Protein AF-A0A955YG96-F1 (afdb_monomer)

Nearest PDB structures (foldseek):
  4jdo-assembly2_E  TM=5.314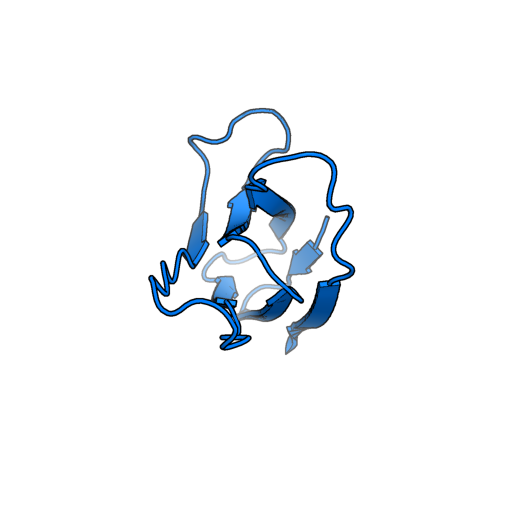E-01  e=1.102E-01  Chlamydia trachomatis
  4jdm-assembly1_A  TM=5.869E-01  e=2.200E-01  Chlamydia trachomatis D-LC
  4jdn-assembly1_C  TM=5.293E-01  e=3.026E-01  Chlamydia trachomatis D-LC
  4jdo-assembly1_A  TM=5.904E-01  e=4.390E-01  Chlamydia trachomatis
  6zt0-assembly1_A  TM=4.128E-01  e=3.489E+00  Drosophila melanogaster

pLDDT: mean 82.98, std 13.63, range [47.88, 98.25]

Secondary structure (DSSP, 8-state):
-EEE-TT-EEEEEEEESSSEEEEEEESSTT-GGGEEEEE-----STT--PEEEEEEE--SSS-EEEEEEEEEE-SSS----EEEEEEE-

Mean predicted aligned error: 5.94 Å

Structure (mmCIF, N/CA/C/O backbone):
data_AF-A0A955YG96-F1
#
_entry.id   AF-A0A955YG96-F1
#
loop_
_atom_site.group_PDB
_atom_site.id
_atom_site.type_symbol
_atom_site.label_atom_id
_atom_site.label_alt_id
_atom_site.label_comp_id
_atom_site.label_asym_id
_atom_site.label_entity_id
_atom_site.label_seq_id
_atom_site.pdbx_PDB_ins_code
_atom_site.Cartn_x
_atom_site.Cartn_y
_atom_site.Cartn_z
_atom_site.occupancy
_atom_site.B_iso_or_equiv
_atom_site.auth_seq_id
_atom_site.auth_comp_id
_atom_site.auth_asym_id
_atom_site.auth_atom_id
_atom_site.pdbx_PDB_model_num
ATOM 1 N N . SER A 1 1 ? -6.834 3.027 -2.194 1.00 88.69 1 SER A N 1
ATOM 2 C CA . SER A 1 1 ? -6.596 3.028 -0.743 1.00 88.69 1 SER A CA 1
ATOM 3 C C . SER A 1 1 ? -6.679 1.603 -0.229 1.00 88.69 1 SER A C 1
ATOM 5 O O . SER A 1 1 ? -7.157 0.732 -0.952 1.00 88.69 1 SER A O 1
ATOM 7 N N . VAL A 1 2 ? -6.164 1.362 0.971 1.00 92.88 2 VAL A N 1
ATOM 8 C CA . VAL A 1 2 ? -6.175 0.076 1.671 1.00 92.88 2 VAL A CA 1
ATOM 9 C C . VAL A 1 2 ? -6.939 0.283 2.973 1.00 92.88 2 VAL A C 1
ATOM 11 O O . VAL A 1 2 ? -6.634 1.210 3.720 1.00 92.88 2 VAL A O 1
ATOM 14 N N . HIS A 1 3 ? -7.951 -0.541 3.225 1.00 96.00 3 HIS A N 1
ATOM 15 C CA . HIS A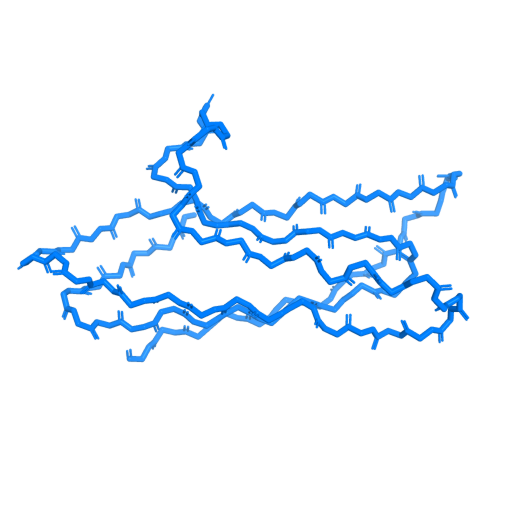 1 3 ? -8.741 -0.482 4.451 1.00 96.00 3 HIS A CA 1
ATOM 16 C C . HIS A 1 3 ? -8.287 -1.600 5.385 1.00 96.00 3 HIS A C 1
ATOM 18 O O . HIS A 1 3 ? -8.334 -2.759 4.983 1.00 96.00 3 HIS A O 1
ATOM 24 N N . VAL A 1 4 ? -7.836 -1.256 6.592 1.00 96.75 4 VAL A N 1
ATOM 25 C CA . VAL A 1 4 ? -7.176 -2.195 7.514 1.00 96.75 4 VAL A CA 1
ATOM 26 C C . VAL A 1 4 ? -7.878 -2.144 8.869 1.00 96.75 4 VAL A C 1
ATOM 28 O O . VAL A 1 4 ? -7.944 -1.085 9.499 1.00 96.75 4 VAL A O 1
ATOM 31 N N . GLN A 1 5 ? -8.426 -3.269 9.327 1.00 98.25 5 GLN A N 1
ATOM 32 C CA . GLN A 1 5 ? -9.063 -3.388 10.641 1.00 98.25 5 GLN A CA 1
ATOM 33 C C . GLN A 1 5 ? -8.034 -3.319 11.771 1.00 98.25 5 GLN A C 1
ATOM 35 O O . GLN A 1 5 ? -6.830 -3.424 11.554 1.00 98.25 5 GLN A O 1
ATOM 40 N N . ALA A 1 6 ? -8.507 -3.134 13.003 1.00 97.69 6 ALA A N 1
ATOM 41 C CA . ALA A 1 6 ? -7.644 -3.162 14.180 1.00 97.69 6 ALA A CA 1
ATOM 42 C C . ALA A 1 6 ? -6.921 -4.517 14.293 1.00 97.69 6 ALA A C 1
ATOM 44 O O . ALA A 1 6 ? -7.564 -5.567 14.322 1.00 97.69 6 ALA A O 1
ATOM 45 N N . GLY A 1 7 ? -5.592 -4.485 14.383 1.00 97.75 7 GLY A N 1
ATOM 46 C CA . GLY A 1 7 ? -4.737 -5.668 14.478 1.00 97.75 7 GLY A CA 1
ATOM 47 C C . GLY A 1 7 ? -4.398 -6.352 13.151 1.00 97.75 7 GLY A C 1
ATOM 48 O O . GLY A 1 7 ? -3.500 -7.191 13.158 1.00 97.75 7 GLY A O 1
ATOM 49 N N . GLU A 1 8 ? -5.044 -5.992 12.036 1.00 98.25 8 GLU A N 1
ATOM 50 C CA . GLU A 1 8 ? -4.676 -6.514 10.714 1.00 98.25 8 GLU A CA 1
ATOM 51 C C . GLU A 1 8 ? -3.332 -5.938 10.256 1.00 98.25 8 GLU A C 1
ATOM 53 O O . GLU A 1 8 ? -2.965 -4.794 10.564 1.00 98.25 8 GLU A O 1
ATOM 58 N N . THR A 1 9 ? -2.600 -6.744 9.499 1.00 97.56 9 THR A N 1
ATOM 59 C CA . THR A 1 9 ? -1.339 -6.380 8.867 1.00 97.56 9 THR A CA 1
ATOM 60 C C . THR A 1 9 ? -1.534 -6.275 7.369 1.00 97.56 9 THR A C 1
ATOM 62 O O . THR A 1 9 ? -1.995 -7.211 6.725 1.00 97.56 9 THR A O 1
ATOM 65 N N . VAL A 1 10 ? -1.135 -5.141 6.800 1.00 96.94 10 VAL A N 1
ATOM 66 C CA . VAL A 1 10 ? -0.929 -5.021 5.361 1.00 96.94 10 VAL A CA 1
ATOM 67 C C . VAL A 1 10 ? 0.517 -5.379 5.044 1.00 96.94 10 VAL A C 1
ATOM 69 O O . VAL A 1 10 ? 1.455 -4.817 5.617 1.00 96.94 10 VAL A O 1
ATOM 72 N N . ARG A 1 11 ? 0.690 -6.304 4.106 1.00 95.44 11 ARG A N 1
ATOM 73 C CA . ARG A 1 11 ? 1.966 -6.601 3.463 1.00 95.44 11 ARG A CA 1
ATOM 74 C C . ARG A 1 11 ? 1.886 -6.180 2.005 1.00 95.44 11 ARG A C 1
ATOM 76 O O . ARG A 1 11 ? 0.924 -6.519 1.315 1.00 95.44 11 ARG A O 1
ATOM 83 N N . VAL A 1 12 ? 2.898 -5.453 1.553 1.00 93.88 12 VAL A N 1
ATOM 84 C CA . VAL A 1 12 ? 3.048 -5.027 0.166 1.00 93.88 12 VAL A CA 1
ATOM 85 C C . VAL A 1 12 ? 4.373 -5.540 -0.359 1.00 93.88 12 VAL A C 1
ATOM 87 O O . 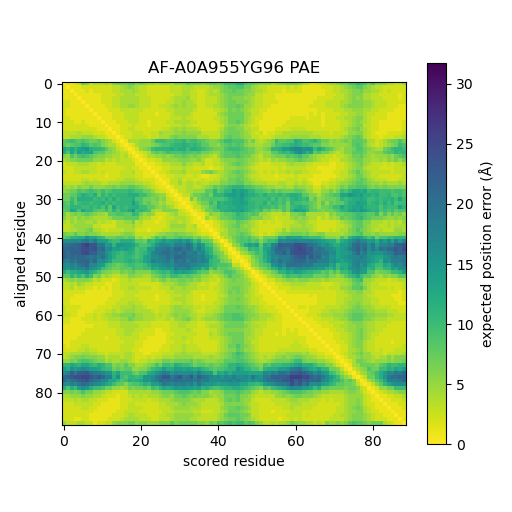VAL A 1 12 ? 5.414 -5.282 0.235 1.00 93.88 12 VAL A O 1
ATOM 90 N N . ASP A 1 13 ? 4.308 -6.244 -1.478 1.00 90.56 13 ASP A N 1
ATOM 91 C CA . ASP A 1 13 ? 5.453 -6.708 -2.243 1.00 90.56 13 ASP A CA 1
ATOM 92 C C . ASP A 1 13 ? 5.423 -6.017 -3.609 1.00 90.56 13 ASP A C 1
ATOM 94 O O . ASP A 1 13 ? 4.528 -6.265 -4.421 1.00 90.56 13 ASP A O 1
ATOM 98 N N . TYR A 1 14 ? 6.385 -5.137 -3.867 1.00 87.38 14 TYR A N 1
ATOM 99 C CA . TYR A 1 14 ? 6.518 -4.405 -5.122 1.00 87.38 14 TYR A CA 1
ATOM 100 C C . TYR A 1 14 ? 7.824 -4.789 -5.811 1.00 87.38 14 TYR A C 1
ATOM 102 O O . TYR A 1 14 ? 8.905 -4.620 -5.265 1.00 87.38 14 TYR A O 1
ATOM 110 N N . VAL A 1 15 ? 7.726 -5.312 -7.032 1.00 83.44 15 VAL A N 1
ATOM 111 C CA . VAL A 1 15 ? 8.884 -5.666 -7.860 1.00 83.44 15 VAL A CA 1
ATOM 112 C C . VAL A 1 15 ? 8.805 -4.881 -9.153 1.00 83.44 15 VAL A C 1
ATOM 114 O O . VAL A 1 15 ? 7.846 -5.028 -9.918 1.00 83.44 15 VAL A O 1
ATOM 117 N N . ARG A 1 16 ? 9.833 -4.089 -9.442 1.00 76.31 16 ARG A N 1
ATOM 118 C CA . ARG A 1 16 ? 9.955 -3.377 -10.712 1.00 76.31 16 ARG A CA 1
ATOM 119 C C . ARG A 1 16 ? 10.933 -4.075 -11.644 1.00 76.31 16 ARG A C 1
ATOM 121 O O . ARG A 1 16 ? 12.002 -4.473 -11.207 1.00 76.31 16 ARG A O 1
ATOM 128 N N . LEU A 1 17 ? 10.602 -4.148 -12.936 1.00 72.69 17 LEU A N 1
ATOM 129 C CA . LEU A 1 17 ? 11.521 -4.657 -13.958 1.00 72.69 17 LEU A CA 1
ATOM 130 C C . LEU A 1 17 ? 12.390 -3.526 -14.535 1.00 72.69 17 LEU A C 1
ATOM 132 O O . LEU A 1 17 ? 12.191 -3.087 -15.671 1.00 72.69 17 LEU A O 1
ATOM 136 N N . GLY A 1 18 ? 13.347 -3.049 -13.739 1.00 66.06 18 GLY A N 1
ATOM 137 C CA . GLY A 1 18 ? 14.318 -2.018 -14.116 1.00 66.06 18 GLY A CA 1
ATOM 138 C C . GLY A 1 18 ? 13.987 -0.600 -13.638 1.00 66.06 18 GLY A C 1
ATOM 139 O O . GLY A 1 18 ? 12.833 -0.174 -13.607 1.00 66.06 18 GLY A O 1
ATOM 140 N N . GLY A 1 19 ? 15.042 0.149 -13.311 1.00 69.62 19 GLY A N 1
ATOM 141 C CA . GLY A 1 19 ? 14.938 1.419 -12.594 1.00 69.62 19 GLY A CA 1
ATOM 142 C C . GLY A 1 19 ? 14.891 1.199 -11.086 1.00 69.62 19 GLY A C 1
ATOM 143 O O . GLY A 1 19 ? 15.233 0.121 -10.612 1.00 69.62 19 GLY A O 1
ATOM 144 N N . ASP A 1 20 ? 14.468 2.235 -10.378 1.00 75.50 20 ASP A N 1
ATOM 145 C CA . ASP A 1 20 ? 14.335 2.246 -8.924 1.00 75.50 20 ASP A CA 1
ATOM 146 C C . ASP A 1 20 ? 12.897 2.644 -8.553 1.00 75.50 20 ASP A C 1
ATOM 148 O O . ASP A 1 20 ? 12.140 3.154 -9.400 1.00 75.50 20 ASP A O 1
ATOM 152 N N . GLY A 1 21 ? 12.470 2.375 -7.331 1.00 79.25 21 GLY A N 1
ATOM 153 C CA . GLY A 1 21 ? 11.161 2.781 -6.852 1.00 79.25 21 GLY A CA 1
ATOM 154 C C . GLY A 1 21 ? 10.954 2.481 -5.384 1.00 79.25 21 GLY A C 1
ATOM 155 O O . GLY A 1 21 ? 11.614 1.637 -4.808 1.00 79.25 21 GLY A O 1
ATOM 156 N N . VAL A 1 22 ? 9.974 3.167 -4.817 1.00 85.44 22 VAL A N 1
ATOM 157 C CA . VAL A 1 22 ? 9.711 3.192 -3.389 1.00 85.44 22 VAL A CA 1
ATOM 158 C C . VAL A 1 22 ? 8.232 2.947 -3.149 1.00 85.44 22 VAL A C 1
ATOM 160 O O . VAL A 1 22 ? 7.370 3.421 -3.903 1.00 85.44 22 VAL A O 1
ATOM 163 N N . VAL A 1 23 ? 7.923 2.216 -2.083 1.00 89.88 23 VAL A N 1
ATOM 164 C CA . VAL A 1 23 ? 6.549 1.959 -1.657 1.00 89.88 23 VAL A CA 1
ATOM 165 C C . VAL A 1 23 ? 6.272 2.597 -0.304 1.00 89.88 23 VAL A C 1
ATOM 167 O O . VAL A 1 23 ? 7.028 2.437 0.652 1.00 89.88 23 VAL A O 1
ATOM 170 N N . TYR A 1 24 ? 5.140 3.294 -0.209 1.00 91.38 24 TYR A N 1
ATOM 171 C CA . TYR A 1 24 ? 4.720 3.971 1.015 1.00 91.38 24 TYR A CA 1
ATOM 172 C C . TYR A 1 24 ? 3.258 3.698 1.338 1.00 91.38 24 TYR A C 1
ATOM 174 O O . TYR A 1 24 ? 2.412 3.573 0.448 1.00 91.38 24 TYR A O 1
ATOM 182 N N . LEU A 1 25 ? 2.944 3.717 2.629 1.00 93.38 25 LEU A N 1
ATOM 183 C CA . LEU A 1 25 ? 1.586 3.901 3.125 1.00 93.38 25 LEU A CA 1
ATOM 184 C C . LEU A 1 25 ? 1.472 5.292 3.733 1.00 93.38 25 LEU A C 1
ATOM 186 O O . LEU A 1 25 ? 2.226 5.618 4.646 1.00 93.38 25 LEU A O 1
ATOM 190 N N . LEU A 1 26 ? 0.528 6.091 3.247 1.00 93.44 26 LEU A N 1
ATOM 191 C CA . LEU A 1 26 ? 0.215 7.414 3.784 1.00 93.44 26 LEU A CA 1
ATOM 192 C C . LEU A 1 26 ? -1.139 7.397 4.497 1.00 93.44 26 LEU A C 1
ATOM 194 O O . LEU A 1 26 ? -2.061 6.720 4.040 1.00 93.44 26 LEU A O 1
ATOM 198 N N . ASP A 1 27 ? -1.299 8.211 5.539 1.00 88.12 27 ASP A N 1
ATOM 199 C CA . ASP A 1 27 ? -2.618 8.451 6.148 1.00 88.12 27 ASP A CA 1
ATOM 200 C C . ASP A 1 27 ? -3.543 9.251 5.217 1.00 88.12 27 ASP A C 1
ATOM 202 O O . ASP A 1 27 ? -4.765 9.105 5.250 1.00 88.12 27 ASP A O 1
ATOM 206 N N . THR A 1 28 ? -2.977 10.116 4.365 1.00 84.62 28 THR A N 1
ATOM 207 C CA . THR A 1 28 ? -3.746 10.929 3.411 1.00 84.62 28 THR A CA 1
ATOM 208 C C . THR A 1 28 ? -3.068 10.997 2.045 1.00 84.62 28 THR A C 1
ATOM 210 O O . THR A 1 28 ? -1.849 10.925 1.930 1.00 84.62 28 THR A O 1
ATOM 213 N N . CYS A 1 29 ? -3.851 11.173 0.975 1.00 78.69 29 CYS A N 1
ATOM 214 C CA . CYS A 1 29 ? -3.318 11.180 -0.394 1.00 78.69 29 CYS A CA 1
ATOM 215 C C . CYS A 1 29 ? -2.608 12.482 -0.795 1.00 78.69 29 CYS A C 1
ATOM 217 O O . CYS A 1 29 ? -1.990 12.524 -1.856 1.00 78.69 29 CYS A O 1
ATOM 219 N N . THR A 1 30 ? -2.721 13.550 -0.001 1.00 77.44 30 THR A N 1
ATOM 220 C CA . THR A 1 30 ? -2.201 14.882 -0.354 1.00 77.44 30 THR A CA 1
ATOM 221 C C . THR A 1 30 ? -0.949 15.280 0.416 1.00 77.44 30 THR A C 1
ATOM 223 O O . THR A 1 30 ? -0.371 16.319 0.109 1.00 77.44 30 THR A O 1
ATOM 226 N N . ASP A 1 31 ? -0.545 14.495 1.415 1.00 76.94 31 ASP A N 1
ATOM 227 C CA . ASP A 1 31 ? 0.574 14.824 2.292 1.00 76.94 31 ASP A CA 1
ATOM 228 C C . ASP A 1 31 ? 1.548 13.646 2.414 1.00 76.94 31 ASP A C 1
ATOM 230 O O . ASP A 1 31 ? 1.342 12.709 3.188 1.00 76.94 31 ASP A O 1
ATOM 234 N N . THR A 1 32 ? 2.643 13.714 1.659 1.00 70.38 32 THR A N 1
ATOM 235 C CA . THR A 1 32 ? 3.709 12.703 1.678 1.00 70.38 32 THR A CA 1
ATOM 236 C C . THR A 1 32 ? 4.497 12.685 2.989 1.00 70.38 32 THR A C 1
ATOM 238 O O . THR A 1 32 ? 5.225 11.728 3.238 1.00 70.38 32 THR A O 1
ATOM 241 N N . THR A 1 33 ? 4.335 13.685 3.866 1.00 78.50 33 THR A N 1
ATOM 242 C CA . THR A 1 33 ? 4.948 13.680 5.204 1.00 78.50 33 THR A CA 1
ATOM 243 C C . THR A 1 33 ? 4.215 12.768 6.191 1.00 78.50 33 THR A C 1
ATOM 245 O O . THR A 1 33 ? 4.742 12.482 7.264 1.00 78.50 33 THR A O 1
ATOM 248 N N . THR A 1 34 ? 3.038 12.251 5.815 1.00 79.56 34 THR A N 1
ATOM 249 C CA . THR A 1 34 ? 2.216 11.336 6.629 1.00 79.56 34 THR A CA 1
ATOM 250 C C . THR A 1 34 ? 2.502 9.855 6.369 1.00 79.56 34 THR A C 1
ATOM 252 O O . THR A 1 34 ? 1.628 9.009 6.551 1.00 79.56 34 THR A O 1
ATOM 255 N N . ALA A 1 35 ? 3.713 9.521 5.914 1.00 82.75 35 ALA A N 1
ATOM 256 C CA . ALA A 1 35 ? 4.087 8.132 5.687 1.00 82.75 35 ALA A CA 1
ATOM 257 C C . ALA A 1 35 ? 4.122 7.351 7.011 1.00 82.75 35 ALA A C 1
ATOM 259 O O . ALA A 1 35 ? 4.948 7.621 7.883 1.00 82.75 35 ALA A O 1
ATOM 260 N N . VAL A 1 36 ? 3.229 6.369 7.152 1.00 88.50 36 VAL A N 1
ATOM 261 C CA . VAL A 1 36 ? 3.156 5.471 8.318 1.00 88.50 36 VAL A CA 1
ATOM 262 C C . VAL A 1 36 ? 4.018 4.222 8.149 1.00 88.50 36 VAL A C 1
ATOM 264 O O . VAL A 1 36 ? 4.373 3.576 9.134 1.00 88.50 36 VAL A O 1
ATOM 267 N N . ALA A 1 37 ? 4.374 3.895 6.907 1.00 87.00 37 ALA A N 1
ATOM 268 C CA . ALA A 1 37 ? 5.365 2.888 6.558 1.00 87.00 37 ALA A CA 1
ATOM 269 C C . ALA A 1 37 ? 5.981 3.207 5.188 1.00 87.00 37 ALA A C 1
ATOM 271 O O . ALA A 1 37 ? 5.320 3.793 4.327 1.00 87.00 37 ALA A O 1
ATOM 272 N N . CYS A 1 38 ? 7.237 2.810 5.002 1.00 89.44 38 CYS A N 1
ATOM 273 C CA . CYS A 1 38 ? 8.029 3.016 3.794 1.00 89.44 38 CYS A CA 1
ATOM 274 C C . CYS A 1 38 ? 8.975 1.826 3.618 1.00 89.44 38 CYS A C 1
ATOM 276 O O . CYS A 1 38 ? 9.540 1.372 4.615 1.00 89.44 38 CYS A O 1
ATOM 278 N N . ASP A 1 39 ? 9.171 1.378 2.383 1.00 86.19 39 ASP A N 1
ATOM 279 C CA . ASP A 1 39 ? 10.345 0.595 1.994 1.00 86.19 39 ASP A CA 1
ATOM 280 C C . ASP A 1 39 ? 10.945 1.210 0.729 1.00 86.19 39 ASP A C 1
ATOM 282 O O . ASP A 1 39 ? 10.200 1.493 -0.214 1.00 86.19 39 ASP A O 1
ATOM 286 N N . ASP A 1 40 ? 12.243 1.507 0.817 1.00 81.81 40 ASP A N 1
ATOM 287 C CA . ASP A 1 40 ? 13.092 2.177 -0.179 1.00 81.81 40 ASP A CA 1
ATOM 288 C C . ASP A 1 40 ? 14.424 1.428 -0.248 1.00 81.81 40 ASP A C 1
ATOM 290 O O . ASP A 1 40 ? 15.444 1.813 0.341 1.00 81.81 40 ASP A O 1
ATOM 294 N N . ASN A 1 41 ? 14.376 0.254 -0.848 1.00 73.25 41 ASN A N 1
ATOM 295 C CA . ASN A 1 41 ? 15.493 -0.646 -0.964 1.00 73.25 41 ASN A CA 1
ATOM 296 C C . ASN A 1 41 ? 16.277 -0.312 -2.236 1.00 73.25 41 ASN A C 1
ATOM 298 O O . ASN A 1 41 ? 16.249 -1.054 -3.217 1.00 73.25 41 ASN A O 1
ATOM 302 N N . ASP A 1 42 ? 17.034 0.790 -2.178 1.00 58.50 42 ASP A N 1
ATOM 303 C CA . ASP A 1 42 ? 17.967 1.218 -3.229 1.00 58.50 42 ASP A CA 1
ATOM 304 C C . ASP A 1 42 ? 18.976 0.099 -3.539 1.00 58.50 42 ASP A C 1
ATOM 306 O O . ASP A 1 42 ? 20.033 -0.051 -2.909 1.00 58.50 42 ASP A O 1
ATOM 310 N N . PHE A 1 43 ? 18.653 -0.728 -4.531 1.00 55.66 43 PHE A N 1
ATOM 311 C CA . PHE A 1 43 ? 19.588 -1.689 -5.081 1.00 55.66 43 PHE A CA 1
ATOM 312 C C . PHE A 1 43 ? 20.282 -1.085 -6.296 1.00 55.66 43 PHE A C 1
ATOM 314 O O . PHE A 1 43 ? 19.889 -1.247 -7.450 1.00 55.66 43 PHE A O 1
ATOM 321 N N . ALA A 1 44 ? 21.448 -0.505 -6.018 1.00 47.88 44 ALA A N 1
ATOM 322 C CA . ALA A 1 44 ? 22.450 -0.045 -6.975 1.00 47.88 44 ALA A CA 1
ATOM 323 C C . ALA A 1 44 ? 23.064 -1.152 -7.873 1.00 47.88 44 ALA A C 1
ATOM 325 O O . ALA A 1 44 ? 24.160 -0.962 -8.411 1.00 47.88 44 ALA A O 1
ATOM 326 N N . ILE A 1 45 ? 22.418 -2.316 -8.040 1.00 54.03 45 ILE A N 1
ATOM 327 C CA . ILE A 1 45 ? 22.866 -3.388 -8.941 1.00 54.03 45 ILE A CA 1
ATOM 328 C C . ILE A 1 45 ? 21.958 -3.415 -10.180 1.00 54.03 45 ILE A C 1
ATOM 330 O O . ILE A 1 45 ? 20.863 -3.976 -10.137 1.00 54.03 45 ILE A O 1
ATOM 334 N N . PRO A 1 46 ? 22.414 -2.862 -11.319 1.00 50.72 46 PRO A N 1
ATOM 335 C CA . PRO A 1 46 ? 21.659 -2.901 -12.563 1.00 50.72 46 PRO A CA 1
ATOM 336 C C . PRO A 1 46 ? 21.291 -4.335 -12.966 1.00 50.72 46 PRO A C 1
ATOM 338 O O . PRO A 1 46 ? 22.168 -5.187 -13.117 1.00 50.72 46 PRO A O 1
ATOM 341 N N . GLY A 1 47 ? 19.998 -4.584 -13.189 1.00 52.09 47 GLY A N 1
ATOM 342 C CA . GLY A 1 47 ? 19.486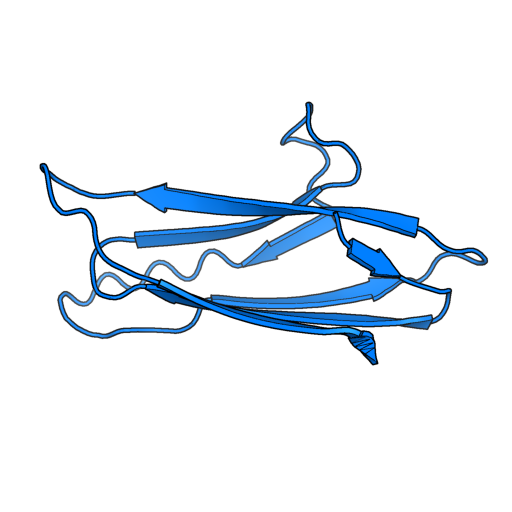 -5.865 -13.689 1.00 52.09 47 GLY A CA 1
ATOM 343 C C . GLY A 1 47 ? 19.146 -6.904 -12.618 1.00 52.09 47 GLY A C 1
ATOM 344 O O . GLY A 1 47 ? 18.901 -8.056 -12.974 1.00 52.09 47 GLY A O 1
ATOM 345 N N . VAL A 1 48 ? 19.134 -6.525 -11.336 1.00 59.94 48 VAL A N 1
ATOM 346 C CA . VAL A 1 48 ? 18.562 -7.346 -10.263 1.00 59.94 48 VAL A CA 1
ATOM 347 C C . VAL A 1 48 ? 17.220 -6.749 -9.860 1.00 59.94 48 VAL A C 1
ATOM 349 O O . VAL A 1 48 ? 17.173 -5.660 -9.301 1.00 59.94 48 VAL A O 1
ATOM 352 N N . ASP A 1 49 ? 16.139 -7.476 -10.132 1.00 62.09 49 ASP A N 1
ATOM 353 C CA . ASP A 1 49 ? 14.811 -7.137 -9.628 1.00 62.09 49 ASP A CA 1
ATOM 354 C C . ASP A 1 49 ? 14.760 -7.508 -8.134 1.00 62.09 49 ASP A C 1
ATOM 356 O O . ASP A 1 49 ? 14.577 -8.676 -7.777 1.00 62.09 49 ASP A O 1
ATOM 360 N N . ALA A 1 50 ? 14.992 -6.540 -7.246 1.00 65.62 50 ALA A N 1
ATOM 361 C CA . ALA A 1 50 ? 14.777 -6.715 -5.813 1.00 65.62 50 ALA A CA 1
ATOM 362 C C . ALA A 1 50 ? 13.353 -6.249 -5.450 1.00 65.62 50 ALA A C 1
ATOM 364 O O . ALA A 1 50 ? 12.932 -5.192 -5.919 1.00 65.62 50 ALA A O 1
ATOM 365 N N . PRO A 1 51 ? 12.580 -7.028 -4.671 1.00 75.12 51 PRO A N 1
ATOM 366 C CA . PRO A 1 51 ? 11.298 -6.565 -4.160 1.00 75.12 51 PRO A CA 1
ATOM 367 C C . PRO A 1 51 ? 11.495 -5.499 -3.077 1.00 75.12 51 PRO A C 1
ATOM 369 O O . PRO A 1 51 ? 12.237 -5.736 -2.121 1.00 75.12 51 PRO A O 1
ATOM 372 N N . GLU A 1 52 ? 10.747 -4.406 -3.181 1.00 82.38 52 GLU A N 1
ATOM 373 C CA . GLU A 1 52 ? 10.362 -3.587 -2.033 1.00 82.38 52 GLU A CA 1
ATOM 374 C C . GLU A 1 52 ? 9.303 -4.355 -1.242 1.00 82.38 52 GLU A C 1
ATOM 376 O O . GLU A 1 52 ? 8.262 -4.748 -1.787 1.00 82.38 52 GLU A O 1
ATOM 381 N N . ARG A 1 53 ? 9.561 -4.599 0.040 1.00 88.31 53 ARG A N 1
ATOM 382 C CA . ARG A 1 53 ? 8.659 -5.296 0.952 1.00 88.31 53 ARG A CA 1
ATOM 383 C C . ARG A 1 53 ? 8.342 -4.428 2.159 1.00 88.31 53 ARG A C 1
ATOM 385 O O . ARG A 1 53 ? 9.070 -4.386 3.148 1.00 88.31 53 ARG A O 1
ATOM 392 N N . LEU A 1 54 ? 7.139 -3.875 2.140 1.00 91.12 54 LEU A N 1
ATOM 393 C CA . LEU A 1 54 ? 6.569 -3.144 3.259 1.00 91.12 54 LEU A CA 1
ATOM 394 C C . LEU A 1 54 ? 5.631 -4.046 4.065 1.00 91.12 54 LEU A C 1
ATOM 396 O O . LEU A 1 54 ? 4.815 -4.779 3.510 1.00 91.12 54 LEU A O 1
ATOM 400 N N . SER A 1 55 ? 5.707 -3.957 5.393 1.00 94.88 55 SER A N 1
ATOM 401 C CA . SER A 1 55 ? 4.749 -4.585 6.306 1.00 94.88 55 SER A CA 1
ATOM 402 C C . SER A 1 55 ? 4.351 -3.596 7.394 1.00 94.88 55 SER A C 1
ATOM 404 O O . SER A 1 55 ? 5.216 -3.039 8.069 1.00 94.88 55 SER A O 1
ATOM 406 N N . TRP A 1 56 ? 3.050 -3.395 7.593 1.00 96.38 56 TRP A N 1
ATOM 407 C CA . TRP A 1 56 ? 2.519 -2.480 8.604 1.00 96.38 56 TRP A CA 1
ATOM 408 C C . TRP A 1 56 ? 1.279 -3.065 9.276 1.00 96.38 56 TRP A C 1
ATOM 410 O O . TRP A 1 56 ? 0.386 -3.566 8.599 1.00 96.38 56 TRP A O 1
ATOM 420 N N . THR A 1 57 ? 1.207 -2.976 10.603 1.00 97.69 57 THR A N 1
ATOM 421 C CA . THR A 1 57 ? 0.078 -3.480 11.398 1.00 97.69 57 THR A CA 1
ATOM 422 C C . THR A 1 57 ? -0.703 -2.320 11.998 1.00 97.69 57 THR A C 1
ATOM 424 O O . THR A 1 57 ? -0.119 -1.430 12.623 1.00 97.69 57 THR A O 1
ATOM 427 N N . ASN A 1 58 ? -2.031 -2.359 11.884 1.00 97.25 58 ASN A N 1
ATOM 428 C CA . ASN A 1 58 ? -2.889 -1.359 12.501 1.00 97.25 58 ASN A CA 1
ATOM 429 C C . ASN A 1 58 ? -2.941 -1.535 14.023 1.00 97.25 58 ASN A C 1
ATOM 431 O O . ASN A 1 58 ? -3.699 -2.345 14.556 1.00 97.25 58 ASN A O 1
ATOM 435 N N . ALA A 1 59 ? -2.156 -0.727 14.732 1.00 96.31 59 ALA A N 1
ATOM 436 C CA . ALA A 1 59 ? -2.142 -0.691 16.192 1.00 96.31 59 ALA A CA 1
ATOM 437 C C . ALA A 1 59 ? -3.278 0.154 16.804 1.00 96.31 59 ALA A C 1
ATOM 439 O O . ALA A 1 59 ? -3.366 0.268 18.030 1.00 96.31 59 ALA A O 1
ATOM 440 N N . THR A 1 60 ? -4.130 0.787 15.990 1.00 95.62 60 THR A N 1
ATOM 441 C CA . THR A 1 60 ? -5.238 1.605 16.496 1.00 95.62 60 THR A CA 1
ATOM 442 C C . THR A 1 60 ? -6.442 0.736 16.894 1.00 95.62 60 THR A C 1
ATOM 444 O O . THR A 1 60 ? -6.588 -0.387 16.410 1.00 95.62 60 THR A O 1
ATOM 447 N N . PRO A 1 61 ? -7.346 1.229 17.763 1.00 96.50 61 PRO A N 1
ATOM 448 C CA . PRO A 1 61 ? -8.520 0.461 18.192 1.00 96.50 61 PRO A CA 1
ATOM 449 C C . PRO A 1 61 ? -9.605 0.280 17.118 1.00 96.50 61 PRO A C 1
ATOM 451 O O . PRO A 1 61 ? -10.586 -0.416 17.370 1.00 96.50 61 PRO A O 1
ATOM 454 N N . GLY A 1 62 ? -9.491 0.954 15.972 1.00 96.88 62 GLY A N 1
ATOM 455 C CA . GLY A 1 62 ? -10.518 0.993 14.935 1.00 96.88 62 GLY A CA 1
ATOM 456 C C . GLY A 1 62 ? -9.937 0.801 13.536 1.00 96.88 62 GLY A C 1
ATOM 457 O O . GLY A 1 62 ? -8.720 0.718 13.378 1.00 96.88 62 GLY A O 1
ATOM 458 N N . PRO A 1 63 ? -10.796 0.713 12.511 1.00 96.62 63 PRO A N 1
ATOM 459 C CA . PRO A 1 63 ? -10.324 0.616 11.143 1.00 96.62 63 PRO A CA 1
ATOM 460 C C . PRO A 1 63 ? -9.622 1.906 10.714 1.00 96.62 63 PRO A C 1
ATOM 462 O O . PRO A 1 63 ? -10.053 3.006 11.073 1.00 96.62 63 PRO A O 1
ATOM 465 N N . VAL A 1 64 ? -8.588 1.758 9.894 1.00 95.19 64 VAL A N 1
ATOM 466 C CA . VAL A 1 64 ? -7.921 2.869 9.212 1.00 95.19 64 VAL A CA 1
ATOM 467 C C . VAL A 1 64 ? -8.073 2.733 7.702 1.00 95.19 64 VAL A C 1
ATOM 469 O O . VAL A 1 64 ? -8.222 1.632 7.167 1.00 95.19 64 VAL A O 1
ATOM 472 N N . GLU A 1 65 ? -8.026 3.863 7.009 1.00 95.06 65 GLU A N 1
ATOM 473 C CA . GLU A 1 65 ? -7.879 3.903 5.560 1.00 95.06 65 GLU A CA 1
ATOM 474 C C . GLU A 1 65 ? -6.534 4.542 5.231 1.00 95.06 65 GLU A C 1
ATOM 476 O O . GLU A 1 65 ? -6.273 5.673 5.626 1.00 95.06 65 GLU A O 1
ATOM 481 N N . LEU A 1 66 ? -5.695 3.799 4.514 1.00 94.00 66 LEU A N 1
ATOM 482 C CA . LEU A 1 66 ? -4.372 4.235 4.092 1.00 94.00 66 LEU A CA 1
ATOM 483 C C . LEU A 1 66 ? -4.314 4.387 2.575 1.00 94.00 66 LEU A C 1
ATOM 485 O O . LEU A 1 66 ? -5.054 3.757 1.810 1.00 94.00 66 LEU A O 1
ATOM 489 N N . VAL A 1 67 ? -3.382 5.201 2.113 1.00 94.19 67 VAL A N 1
ATOM 490 C CA . VAL A 1 67 ? -3.081 5.388 0.700 1.00 94.19 67 VAL A CA 1
ATOM 491 C C . VAL A 1 67 ? -1.775 4.675 0.398 1.00 94.19 67 VAL A C 1
ATOM 493 O O . VAL A 1 67 ? -0.721 5.077 0.873 1.00 94.19 67 VAL A O 1
ATOM 496 N N . LEU A 1 68 ? -1.859 3.618 -0.409 1.00 93.50 68 LEU A N 1
ATOM 497 C CA . LEU A 1 68 ? -0.687 2.971 -0.981 1.00 93.50 68 LEU A CA 1
ATOM 498 C C . LEU A 1 68 ? -0.160 3.822 -2.136 1.00 93.50 68 LEU A C 1
ATOM 500 O O . LEU A 1 68 ? -0.888 4.071 -3.102 1.00 93.50 68 LEU A O 1
ATOM 504 N N . VAL A 1 69 ? 1.092 4.250 -2.027 1.00 90.56 69 VAL A N 1
ATOM 505 C CA . VAL A 1 69 ? 1.799 5.025 -3.045 1.00 90.56 69 VAL A CA 1
ATOM 506 C C . VAL A 1 69 ? 2.961 4.200 -3.575 1.00 90.56 69 VAL A C 1
ATOM 508 O O . VAL A 1 69 ? 3.745 3.660 -2.799 1.00 90.56 69 VAL A O 1
ATOM 511 N N . LEU A 1 70 ? 3.051 4.128 -4.902 1.00 88.19 70 LEU A N 1
ATOM 512 C CA . LEU A 1 70 ? 4.223 3.642 -5.620 1.00 88.19 70 LEU A CA 1
ATOM 513 C C . LEU A 1 70 ? 4.886 4.861 -6.254 1.00 88.19 70 LEU A C 1
ATOM 515 O O . LEU A 1 70 ? 4.317 5.450 -7.179 1.00 88.19 70 LEU A O 1
ATOM 519 N N . ASP A 1 71 ? 6.043 5.256 -5.738 1.00 83.38 71 ASP A N 1
ATOM 520 C CA . ASP A 1 71 ? 6.897 6.240 -6.395 1.00 83.38 71 ASP A CA 1
ATOM 521 C C . ASP A 1 71 ? 7.965 5.493 -7.178 1.00 83.38 71 ASP A C 1
ATOM 523 O O . ASP A 1 71 ? 8.484 4.471 -6.742 1.00 83.38 71 ASP A O 1
ATOM 527 N N . THR A 1 72 ? 8.248 5.934 -8.391 1.00 79.69 72 THR A N 1
ATOM 528 C CA . THR A 1 72 ? 9.105 5.165 -9.277 1.00 79.69 72 THR A CA 1
ATOM 529 C C . THR A 1 72 ? 10.028 6.092 -10.040 1.00 79.69 72 THR A C 1
ATOM 531 O O . THR A 1 72 ? 9.578 7.033 -10.696 1.00 79.69 72 THR A O 1
ATOM 534 N N . TRP A 1 73 ? 11.319 5.779 -10.031 1.00 76.44 73 TRP A N 1
ATOM 535 C CA . TRP A 1 73 ? 12.334 6.534 -10.743 1.00 76.44 73 TRP A CA 1
ATOM 536 C C . TRP A 1 73 ? 12.855 5.745 -11.944 1.00 76.44 73 TRP A C 1
ATOM 538 O O . TRP A 1 73 ? 13.300 4.603 -11.835 1.00 76.44 73 TRP A O 1
ATOM 548 N N . THR A 1 74 ? 12.815 6.354 -13.127 1.00 71.12 74 THR A N 1
ATOM 549 C CA . THR A 1 74 ? 13.406 5.782 -14.345 1.00 71.12 74 THR A CA 1
ATOM 550 C C . THR A 1 74 ? 14.367 6.778 -14.969 1.00 71.12 74 THR A C 1
ATOM 552 O O . THR A 1 74 ? 14.006 7.936 -15.178 1.00 71.12 74 THR A O 1
ATOM 555 N N . SER A 1 75 ? 15.561 6.334 -15.362 1.00 65.31 75 SER A N 1
ATOM 556 C CA . SER A 1 75 ? 16.399 7.109 -16.276 1.00 65.31 75 SER A CA 1
ATOM 557 C C . SER A 1 75 ? 15.972 6.833 -17.729 1.00 65.31 75 SER A C 1
ATOM 559 O O . SER A 1 75 ? 16.030 5.708 -18.220 1.00 65.31 75 SER A O 1
ATOM 561 N N . GLY A 1 76 ? 15.506 7.8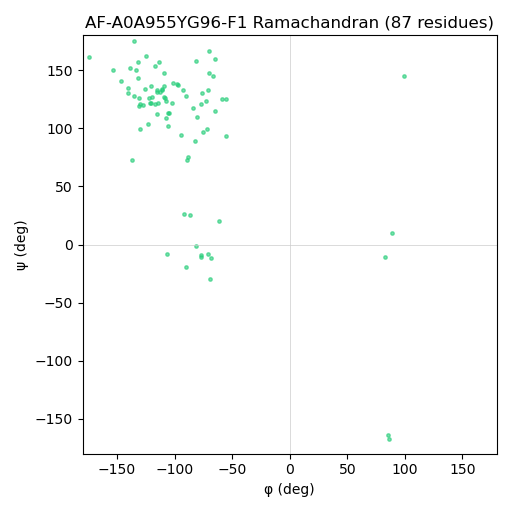68 -1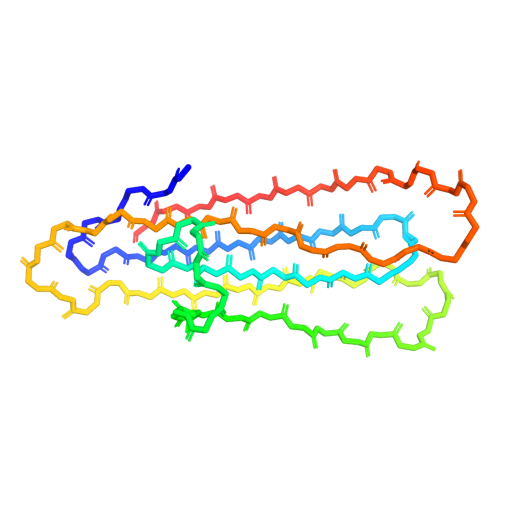8.435 1.00 63.88 76 GLY A N 1
ATOM 562 C CA . GLY A 1 76 ? 15.057 7.769 -19.833 1.00 63.88 76 GLY A CA 1
ATOM 563 C C . GLY A 1 76 ? 13.587 7.356 -20.014 1.00 63.88 76 GLY A C 1
ATOM 564 O O . GLY A 1 76 ? 12.795 7.391 -19.081 1.00 63.88 76 GLY A O 1
ATOM 565 N N . SER A 1 77 ? 13.199 7.003 -21.245 1.00 54.12 77 SER A N 1
ATOM 566 C CA . SER A 1 77 ? 11.803 6.716 -21.639 1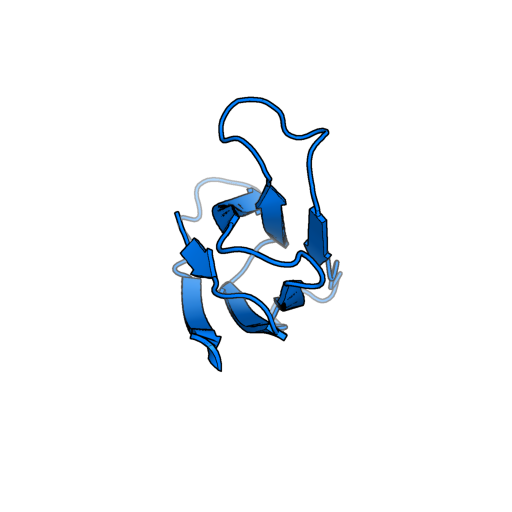.00 54.12 77 SER A CA 1
ATOM 567 C C . SER A 1 77 ? 11.358 5.265 -21.400 1.00 54.12 77 SER A C 1
ATOM 569 O O . SER A 1 77 ? 10.480 4.769 -22.107 1.00 54.12 77 SER A O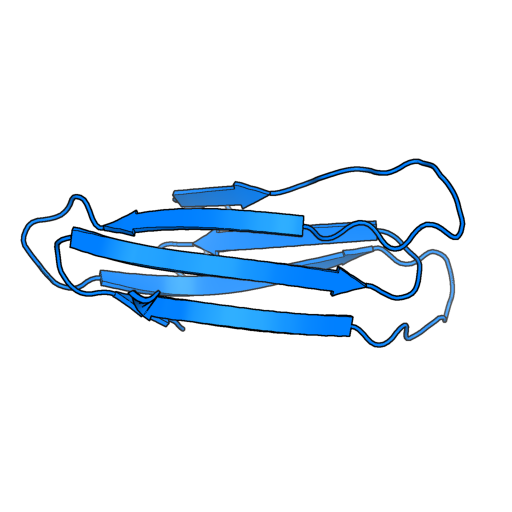 1
ATOM 571 N N . ILE A 1 78 ? 11.973 4.551 -20.455 1.00 58.59 78 ILE A N 1
ATOM 572 C CA . ILE A 1 78 ? 11.615 3.155 -20.187 1.00 58.59 78 ILE A CA 1
ATOM 573 C C . ILE A 1 78 ? 10.366 3.132 -19.308 1.00 58.59 78 ILE A C 1
ATOM 575 O O . ILE A 1 78 ? 10.415 3.457 -18.128 1.00 58.59 78 ILE A O 1
ATOM 579 N N . THR A 1 79 ? 9.239 2.714 -19.880 1.00 63.72 79 THR A N 1
ATOM 580 C CA . THR A 1 79 ? 8.077 2.272 -19.102 1.00 63.72 79 THR A CA 1
ATOM 581 C C . THR A 1 79 ? 8.323 0.818 -18.710 1.00 63.72 79 THR A C 1
ATOM 583 O O . THR A 1 79 ? 8.008 -0.103 -19.461 1.00 63.72 79 THR A O 1
ATOM 586 N N . ALA A 1 80 ? 8.975 0.608 -17.569 1.00 69.50 80 ALA A N 1
ATOM 587 C CA . ALA A 1 80 ? 9.148 -0.722 -17.002 1.00 69.50 80 ALA A CA 1
ATOM 588 C C . ALA A 1 80 ? 7.830 -1.176 -16.355 1.00 69.50 80 ALA A C 1
ATOM 590 O O . ALA A 1 80 ? 7.255 -0.409 -15.572 1.00 69.50 80 ALA A O 1
ATOM 591 N N . PRO A 1 81 ? 7.325 -2.386 -16.654 1.00 78.56 81 PRO A N 1
ATOM 592 C CA . PRO A 1 81 ? 6.219 -2.945 -15.894 1.00 78.56 81 PRO A CA 1
ATOM 593 C C . PRO A 1 81 ? 6.658 -3.211 -14.448 1.00 78.56 81 PRO A C 1
ATOM 595 O O . PRO A 1 81 ? 7.847 -3.343 -14.143 1.00 78.56 81 PRO A O 1
ATOM 598 N N . PHE A 1 82 ? 5.672 -3.321 -13.567 1.00 81.19 82 PHE A N 1
ATOM 599 C CA . PHE A 1 82 ? 5.868 -3.730 -12.186 1.00 81.19 82 PHE A CA 1
ATOM 600 C C . PHE A 1 82 ? 4.866 -4.816 -11.811 1.00 81.19 82 PHE A C 1
ATOM 602 O O . PHE A 1 82 ? 3.790 -4.927 -12.408 1.00 81.19 82 PHE A O 1
ATOM 609 N N . PHE A 1 83 ? 5.224 -5.590 -10.799 1.00 86.38 83 PHE A N 1
ATOM 610 C CA . PHE A 1 83 ? 4.329 -6.489 -10.093 1.00 86.38 83 PHE A CA 1
ATOM 611 C C . PHE A 1 83 ? 4.082 -5.921 -8.702 1.00 86.38 83 PHE A C 1
ATOM 613 O O . PHE A 1 83 ? 5.008 -5.450 -8.047 1.00 86.38 83 PHE A O 1
ATOM 620 N N . LEU A 1 84 ? 2.823 -5.951 -8.281 1.00 90.31 84 LEU A N 1
ATOM 621 C CA . LEU A 1 84 ? 2.395 -5.527 -6.960 1.00 90.31 84 LEU A CA 1
ATOM 622 C C . LEU A 1 84 ? 1.520 -6.630 -6.375 1.00 90.31 84 LEU A C 1
ATOM 624 O O . LEU A 1 84 ? 0.486 -6.956 -6.963 1.00 90.31 84 LEU A O 1
ATOM 628 N N . ASP A 1 85 ? 1.922 -7.165 -5.231 1.00 93.00 85 ASP A N 1
ATOM 629 C CA . ASP A 1 85 ? 1.078 -8.008 -4.393 1.00 93.00 85 ASP A CA 1
ATOM 630 C C . ASP A 1 85 ? 0.735 -7.258 -3.104 1.00 93.00 85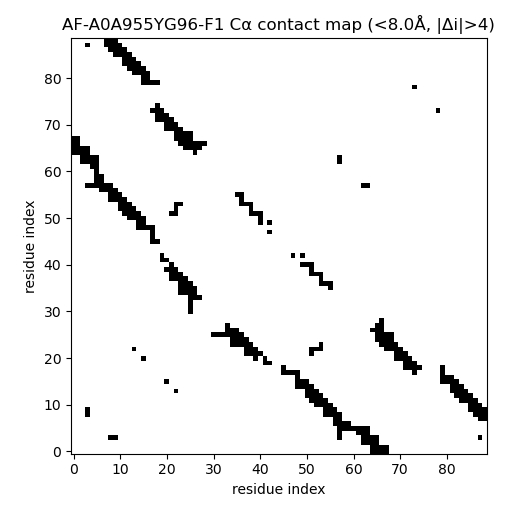 ASP A C 1
ATOM 632 O O . ASP A 1 85 ? 1.592 -6.619 -2.490 1.00 93.00 85 ASP A O 1
ATOM 636 N N . VAL A 1 86 ? -0.543 -7.295 -2.727 1.00 94.12 86 VAL A N 1
ATOM 637 C CA . VAL A 1 86 ? -1.055 -6.650 -1.514 1.00 94.12 86 VAL A CA 1
ATOM 638 C C . VAL A 1 86 ? -1.901 -7.661 -0.769 1.00 94.12 86 VAL A C 1
ATOM 640 O O . VAL A 1 86 ? -2.928 -8.121 -1.272 1.00 94.12 86 VAL A O 1
ATOM 643 N N . VAL A 1 87 ? -1.483 -7.968 0.451 1.00 96.12 87 VAL A N 1
ATOM 644 C CA . VAL A 1 87 ? -2.156 -8.915 1.338 1.00 96.12 87 VAL A CA 1
ATOM 645 C C . VAL A 1 87 ? -2.549 -8.191 2.618 1.00 96.12 87 VAL A C 1
ATOM 647 O O . VAL A 1 87 ? -1.763 -7.411 3.151 1.00 96.12 87 VAL A O 1
ATOM 650 N N . ILE A 1 88 ? -3.769 -8.446 3.092 1.00 95.62 88 ILE A N 1
ATOM 651 C CA . ILE A 1 88 ? -4.271 -7.984 4.390 1.00 95.62 88 ILE A CA 1
ATOM 652 C C . ILE A 1 88 ? -4.634 -9.233 5.190 1.00 95.62 88 ILE A C 1
ATOM 654 O O . ILE A 1 88 ? -5.423 -10.050 4.705 1.00 95.62 88 ILE A O 1
ATOM 658 N N . GLU A 1 89 ? -4.021 -9.400 6.360 1.00 94.69 89 GLU A N 1
ATOM 659 C CA . GLU A 1 89 ? -4.128 -10.600 7.208 1.00 94.69 89 GLU A CA 1
ATOM 660 C C . GLU A 1 89 ? -4.242 -10.294 8.704 1.00 94.69 89 GLU A C 1
ATOM 662 O O . GLU A 1 89 ? -3.734 -9.235 9.142 1.00 94.69 89 GLU A O 1
#

Radius of gyration: 13.91 Å; Cα contacts (8 Å, |Δi|>4): 200; chains: 1; bounding box: 33×26×40 Å

Sequence (89 aa):
SVHVQAGETVRVDYVRLGGDGVVYLLDTCTDTTTAVACDDNDFAIPGVDAPERLSWTNATPGPVELVLVLDTWTSGSITAPFFLDVVIE

Foldseek 3Di:
DDKAWAFKKKKKKKWWQFAFKKKFKALDPPDPVRTPWIFGPPDPDGGDTDIRIIMDTHNDNGMGDIDIDMGTDDDPDDPIDMDMDIDID

Solvent-accessible surface area (backbone atoms only — not comparable to full-atom values): 5304 Å² total; per-residue (Å²): 116,47,80,41,45,51,70,26,30,42,37,37,42,38,35,46,62,63,71,52,60,34,43,36,34,17,66,44,91,88,42,85,88,44,56,80,41,71,25,71,70,84,67,93,50,91,91,61,71,62,68,31,66,37,74,49,63,36,85,49,96,49,71,46,63,31,28,76,43,80,46,75,48,59,86,71,93,65,85,51,63,69,48,78,48,78,48,80,86